Protein AF-A0A7S0LJQ0-F1 (afdb_monomer_lite)

InterPro domains:
  IPR011011 Zinc finger, FYVE/PHD-type [SSF57903] (35-80)
  IPR013083 Zinc finger, RING/FYVE/PHD-type [G3DSA:3.30.40.10] (4-80)
  IPR013178 Histone acetyltransferase Rtt109/CBP [PTHR13808] (17-101)

Structure (mmCIF, N/CA/C/O backbone):
data_AF-A0A7S0LJQ0-F1
#
_entry.id   AF-A0A7S0LJQ0-F1
#
loop_
_atom_site.group_PDB
_atom_site.id
_atom_site.type_symbol
_atom_site.label_atom_id
_atom_site.label_alt_id
_atom_site.label_comp_id
_atom_site.label_asym_id
_atom_site.label_entity_id
_atom_site.label_seq_id
_atom_site.pdbx_PDB_ins_code
_atom_site.Cartn_x
_atom_site.Cartn_y
_atom_site.Cartn_z
_atom_site.occupancy
_atom_site.B_iso_or_equiv
_atom_site.auth_seq_id
_atom_site.auth_comp_id
_atom_site.auth_asym_id
_atom_site.auth_atom_id
_atom_site.pdbx_PDB_model_num
ATOM 1 N N . PRO A 1 1 ? 39.505 23.328 -30.790 1.00 48.50 1 PRO A N 1
ATOM 2 C CA . PRO A 1 1 ? 39.783 23.374 -29.333 1.00 48.50 1 PRO A CA 1
ATOM 3 C C . PRO A 1 1 ? 38.943 22.309 -28.617 1.00 48.50 1 PRO A C 1
ATOM 5 O O . PRO A 1 1 ? 37.723 22.399 -28.617 1.00 48.50 1 PRO A O 1
ATOM 8 N N . ASN A 1 2 ? 39.598 21.246 -28.148 1.00 47.22 2 ASN A N 1
ATOM 9 C CA . ASN A 1 2 ? 38.946 20.075 -27.565 1.00 47.22 2 ASN A CA 1
ATOM 10 C C . ASN A 1 2 ? 38.492 20.388 -26.122 1.00 47.22 2 ASN A C 1
ATOM 12 O O . ASN A 1 2 ? 39.326 20.758 -25.294 1.00 47.22 2 ASN A O 1
ATOM 16 N N . SER A 1 3 ? 37.193 20.251 -25.841 1.00 55.62 3 SER A N 1
ATOM 17 C CA . SER A 1 3 ? 36.565 20.449 -24.524 1.00 55.62 3 SER A CA 1
ATOM 18 C C . SER A 1 3 ? 37.186 19.592 -23.418 1.00 55.62 3 SER A C 1
ATOM 20 O O . SER A 1 3 ? 37.224 20.018 -22.265 1.00 55.62 3 SER A O 1
ATOM 22 N N . ASP A 1 4 ? 37.755 18.440 -23.775 1.00 56.25 4 ASP A N 1
ATOM 23 C CA . ASP A 1 4 ? 38.383 17.517 -22.826 1.00 56.25 4 ASP A CA 1
ATOM 24 C C . ASP A 1 4 ? 39.680 18.082 -22.232 1.00 56.25 4 ASP A C 1
ATOM 26 O O . ASP A 1 4 ? 40.008 17.823 -21.074 1.00 56.25 4 ASP A O 1
ATOM 30 N N . ARG A 1 5 ? 40.406 18.925 -22.984 1.00 55.84 5 ARG A N 1
ATOM 31 C CA . ARG A 1 5 ? 41.613 19.598 -22.472 1.00 55.84 5 ARG A CA 1
ATOM 32 C C . ARG A 1 5 ? 41.286 20.662 -21.433 1.00 55.84 5 ARG A C 1
ATOM 34 O O . ARG A 1 5 ? 42.047 20.828 -20.489 1.00 55.84 5 ARG A O 1
ATOM 41 N N . VAL A 1 6 ? 40.155 21.347 -21.590 1.00 55.03 6 VAL A N 1
ATOM 42 C CA . VAL A 1 6 ? 39.732 22.413 -20.672 1.00 55.03 6 VAL A CA 1
ATOM 43 C C . VAL A 1 6 ? 39.371 21.820 -19.307 1.00 55.03 6 VAL A C 1
ATOM 45 O O . VAL A 1 6 ? 39.799 22.338 -18.282 1.00 55.03 6 VAL A O 1
ATOM 48 N N . LEU A 1 7 ? 38.670 20.681 -19.284 1.00 55.78 7 LEU A N 1
ATOM 49 C CA . LEU A 1 7 ? 38.352 19.958 -18.046 1.00 55.78 7 LEU A CA 1
ATOM 50 C C . LEU A 1 7 ? 39.606 19.404 -17.355 1.00 55.78 7 LEU A C 1
ATOM 52 O O . LEU A 1 7 ? 39.714 19.481 -16.129 1.00 55.78 7 LEU A O 1
ATOM 56 N N . ALA A 1 8 ? 40.576 18.905 -18.129 1.00 54.88 8 ALA A N 1
ATOM 57 C CA . ALA A 1 8 ? 41.853 18.450 -17.586 1.00 54.88 8 ALA A CA 1
ATOM 58 C C . ALA A 1 8 ? 42.649 19.608 -16.952 1.00 54.88 8 ALA A C 1
ATOM 60 O O . ALA A 1 8 ? 43.128 19.482 -15.826 1.00 54.88 8 ALA A O 1
ATOM 61 N N . GLU A 1 9 ? 42.725 20.769 -17.609 1.00 53.22 9 GLU A N 1
ATOM 62 C CA . GLU A 1 9 ? 43.434 21.953 -17.097 1.00 53.22 9 GLU A CA 1
ATOM 63 C C . GLU A 1 9 ? 42.757 22.551 -15.842 1.00 53.22 9 GLU A C 1
ATOM 65 O O . GLU A 1 9 ? 43.445 23.009 -14.925 1.00 53.22 9 GLU A O 1
ATOM 70 N N . MET A 1 10 ? 41.426 22.454 -15.727 1.00 55.66 10 MET A N 1
ATOM 71 C CA . MET A 1 10 ? 40.672 22.873 -14.532 1.00 55.66 10 MET A CA 1
ATOM 72 C C . MET A 1 10 ? 40.907 21.967 -13.314 1.00 55.66 10 MET A C 1
ATOM 74 O O . MET A 1 10 ? 40.793 22.434 -12.180 1.00 55.66 10 MET A O 1
ATOM 78 N N . SER A 1 11 ? 41.279 20.700 -13.526 1.00 54.34 11 SER A N 1
ATOM 79 C CA . SER A 1 11 ? 41.599 19.761 -12.440 1.00 54.34 11 SER A CA 1
ATOM 80 C C . SER A 1 11 ? 42.975 20.005 -11.803 1.00 54.34 11 SER A C 1
ATOM 82 O O . SER A 1 11 ? 43.200 19.630 -10.654 1.00 54.34 11 SER A O 1
ATOM 84 N N . HIS A 1 12 ? 43.883 20.691 -12.508 1.00 52.19 12 HIS A N 1
ATOM 85 C CA . HIS A 1 12 ? 45.266 20.898 -12.067 1.00 52.19 12 HIS A CA 1
ATOM 86 C C . HIS A 1 12 ? 45.565 22.302 -11.509 1.00 52.19 12 HIS A C 1
ATOM 88 O O . HIS A 1 12 ? 46.681 22.530 -11.045 1.00 52.1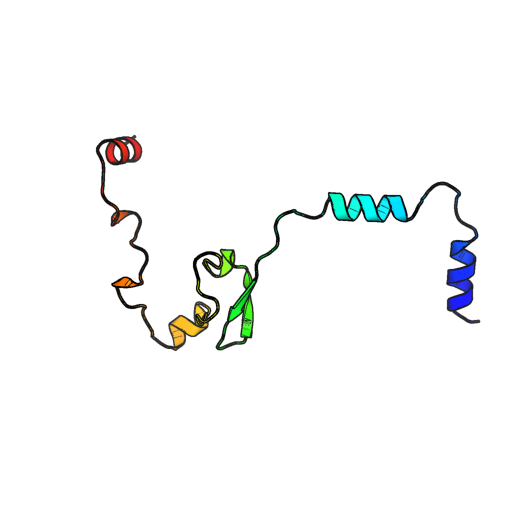9 12 HIS A O 1
ATOM 94 N N . SER A 1 13 ? 44.608 23.243 -11.515 1.00 50.06 13 SER A N 1
ATOM 95 C CA . SER A 1 13 ? 44.871 24.647 -11.133 1.00 50.06 13 SER A CA 1
ATOM 96 C C . SER A 1 13 ? 44.002 25.213 -9.995 1.00 50.06 13 SER A C 1
ATOM 98 O O . SER A 1 13 ? 44.086 26.401 -9.686 1.00 50.06 13 SER A O 1
ATOM 100 N N . VAL A 1 14 ? 43.191 24.407 -9.299 1.00 48.44 14 VAL A N 1
ATOM 101 C CA . VAL A 1 14 ? 42.285 24.930 -8.255 1.00 48.44 14 VAL A CA 1
ATOM 102 C C . VAL A 1 14 ? 42.462 24.218 -6.908 1.00 48.44 14 VAL A C 1
ATOM 104 O O . VAL A 1 14 ? 41.866 23.184 -6.655 1.00 48.44 14 VAL A O 1
ATOM 107 N N . ARG A 1 15 ? 43.208 24.894 -6.019 1.00 48.06 15 ARG A N 1
ATOM 108 C CA . ARG A 1 15 ? 43.136 24.882 -4.536 1.00 48.06 15 ARG A CA 1
ATOM 109 C C . ARG A 1 15 ? 43.517 23.577 -3.795 1.00 48.06 15 ARG A C 1
ATOM 111 O O . ARG A 1 15 ? 42.845 22.562 -3.935 1.00 48.06 15 ARG A O 1
ATOM 118 N N . PRO A 1 16 ? 44.498 23.609 -2.868 1.00 53.75 16 PRO A N 1
ATOM 119 C CA . PRO A 1 16 ? 44.979 22.422 -2.154 1.00 53.75 16 PRO A CA 1
ATOM 120 C C . PRO A 1 16 ? 44.105 21.993 -0.955 1.00 53.75 16 PRO A C 1
ATOM 122 O O . PRO A 1 16 ? 44.642 21.518 0.042 1.00 53.75 16 PRO A O 1
ATOM 125 N N . THR A 1 17 ? 42.777 22.144 -0.990 1.00 56.81 17 THR A N 1
ATOM 126 C CA . THR A 1 17 ? 41.958 21.918 0.225 1.00 56.81 17 THR A CA 1
ATOM 127 C C . THR A 1 17 ? 40.580 21.302 0.028 1.00 56.81 17 THR A C 1
ATOM 129 O O . THR A 1 17 ? 39.772 21.371 0.943 1.00 56.81 17 THR A O 1
ATOM 132 N N . LEU A 1 18 ? 40.285 20.647 -1.095 1.00 57.66 18 LEU A N 1
ATOM 133 C CA . LEU A 1 18 ? 39.027 19.905 -1.237 1.00 57.66 18 LEU A CA 1
ATOM 134 C C . LEU A 1 18 ? 39.302 18.527 -1.839 1.00 57.66 18 LEU A C 1
ATOM 136 O O . LEU A 1 18 ? 39.357 18.355 -3.053 1.00 57.66 18 LEU A O 1
ATOM 140 N N . ARG A 1 19 ? 39.527 17.542 -0.962 1.00 60.16 19 ARG A N 1
ATOM 141 C CA . ARG A 1 19 ? 39.657 16.135 -1.354 1.00 60.16 19 ARG A CA 1
ATOM 142 C C . ARG A 1 19 ? 38.275 15.612 -1.727 1.00 60.16 19 ARG A C 1
ATOM 144 O O . ARG A 1 19 ? 37.353 15.694 -0.920 1.00 60.16 19 ARG A O 1
ATOM 151 N N . ILE A 1 20 ? 38.139 15.085 -2.941 1.00 62.66 20 ILE A N 1
ATOM 152 C CA . ILE A 1 20 ? 36.889 14.505 -3.462 1.00 62.66 20 ILE A CA 1
ATOM 153 C C . ILE A 1 20 ? 36.358 13.420 -2.510 1.00 62.66 20 ILE A C 1
ATOM 155 O O . ILE A 1 20 ? 35.155 13.357 -2.266 1.00 62.66 20 ILE A O 1
ATOM 159 N N . ASP A 1 21 ? 37.261 12.661 -1.885 1.00 60.41 21 ASP A N 1
ATOM 160 C CA . ASP A 1 21 ? 36.949 11.638 -0.881 1.00 60.41 21 ASP A CA 1
ATOM 161 C C . ASP A 1 21 ? 36.075 12.181 0.262 1.00 60.41 21 ASP A C 1
ATOM 163 O O . ASP A 1 21 ? 35.108 11.542 0.671 1.00 60.41 21 ASP A O 1
ATOM 167 N N . SER A 1 22 ? 36.338 13.413 0.715 1.00 59.97 22 SER A N 1
ATOM 168 C CA . SER A 1 22 ? 35.577 14.067 1.787 1.00 59.97 22 SER A CA 1
ATOM 169 C C . SER A 1 22 ? 34.137 14.413 1.383 1.00 59.97 22 SER A C 1
ATOM 171 O O . SER A 1 22 ? 33.267 14.529 2.245 1.00 59.97 22 SER A O 1
ATOM 173 N N . PHE A 1 23 ? 33.861 14.581 0.086 1.00 58.88 23 PHE A N 1
ATOM 174 C CA . PHE A 1 23 ? 32.509 14.832 -0.425 1.00 58.88 23 PHE A CA 1
ATOM 175 C C . PHE A 1 23 ? 31.715 13.539 -0.630 1.00 58.88 23 PHE A C 1
ATOM 177 O O . PHE A 1 23 ? 30.505 13.531 -0.404 1.00 58.88 23 PHE A O 1
ATOM 184 N N . ILE A 1 24 ? 32.384 12.451 -1.023 1.00 60.94 24 ILE A N 1
ATOM 185 C CA . ILE A 1 24 ? 31.759 11.130 -1.183 1.00 60.94 24 ILE A CA 1
ATOM 186 C C . ILE A 1 24 ? 31.341 10.576 0.184 1.00 60.94 24 ILE A C 1
ATOM 188 O O . ILE A 1 24 ? 30.200 10.148 0.345 1.00 60.94 24 ILE A O 1
ATOM 192 N N . GLU A 1 25 ? 32.214 10.668 1.190 1.00 60.50 25 GLU A N 1
ATOM 193 C CA . GLU A 1 25 ? 31.931 10.168 2.541 1.00 60.50 25 GLU A CA 1
ATOM 194 C C . GLU A 1 25 ? 30.747 10.897 3.199 1.00 60.50 25 GLU A C 1
ATOM 196 O O . GLU A 1 25 ? 29.898 10.275 3.838 1.00 60.50 25 GLU A O 1
ATOM 201 N N . LYS A 1 26 ? 30.637 12.217 2.996 1.00 59.44 26 LYS A N 1
ATOM 202 C CA . LYS A 1 26 ? 29.501 13.001 3.494 1.00 59.44 26 LYS A CA 1
ATOM 203 C C . LYS A 1 26 ? 28.182 12.585 2.832 1.00 59.44 26 LYS A C 1
ATOM 205 O O . LYS A 1 26 ? 27.181 12.436 3.521 1.00 59.44 26 LYS A O 1
ATOM 210 N N . LYS A 1 27 ? 28.189 12.351 1.515 1.00 59.75 27 LYS A N 1
ATOM 211 C CA . LYS A 1 27 ? 26.999 11.928 0.760 1.00 59.75 27 LYS A CA 1
ATOM 212 C C . LYS A 1 27 ? 26.481 10.556 1.201 1.00 59.75 27 LYS A C 1
ATOM 214 O O . LYS A 1 27 ? 25.273 10.382 1.298 1.00 59.75 27 LYS A O 1
ATOM 219 N N . GLU A 1 28 ? 27.373 9.600 1.458 1.00 65.19 28 GLU A N 1
ATOM 220 C CA . GLU A 1 28 ? 26.985 8.269 1.950 1.00 65.19 28 GLU A CA 1
ATOM 221 C C . GLU A 1 28 ? 26.508 8.312 3.409 1.00 65.19 28 GLU A C 1
ATOM 223 O O . GLU A 1 28 ? 25.591 7.584 3.767 1.00 65.19 28 GLU A O 1
ATOM 228 N N . ARG A 1 29 ? 27.067 9.195 4.248 1.00 63.78 29 ARG A N 1
ATOM 229 C CA . ARG A 1 29 ? 26.619 9.366 5.641 1.00 63.78 29 ARG A CA 1
ATOM 230 C C . ARG A 1 29 ? 25.240 10.029 5.752 1.00 63.78 29 ARG A C 1
ATOM 232 O O . ARG A 1 29 ? 24.477 9.682 6.644 1.00 63.78 29 ARG A O 1
ATOM 239 N N . ASP A 1 30 ? 24.929 10.955 4.846 1.00 65.06 30 ASP A N 1
ATOM 240 C CA . ASP A 1 30 ? 23.615 11.605 4.743 1.00 65.06 30 ASP A CA 1
ATOM 241 C C . ASP A 1 30 ? 22.609 10.770 3.920 1.00 65.06 30 ASP A C 1
ATOM 243 O O . ASP A 1 30 ? 21.485 11.214 3.670 1.00 65.06 30 ASP A O 1
ATOM 247 N N . ARG A 1 31 ? 22.994 9.565 3.468 1.00 64.19 31 ARG A N 1
ATOM 248 C CA . ARG A 1 31 ? 22.091 8.653 2.767 1.00 64.19 31 ARG A CA 1
ATOM 249 C C . ARG A 1 31 ? 21.044 8.157 3.767 1.00 64.19 31 ARG A C 1
ATOM 251 O O . ARG A 1 31 ? 21.419 7.531 4.757 1.00 64.19 31 ARG A O 1
ATOM 258 N N . PRO A 1 32 ? 19.744 8.404 3.528 1.00 64.50 32 PRO A N 1
ATOM 259 C CA . PRO A 1 32 ? 18.703 7.872 4.389 1.00 64.50 32 PRO A CA 1
ATOM 260 C C . PRO A 1 32 ? 18.851 6.353 4.489 1.00 64.50 32 PRO A C 1
ATOM 262 O O . PRO A 1 32 ? 18.939 5.668 3.471 1.00 64.50 32 PRO A O 1
ATOM 265 N N . GLU A 1 33 ? 18.880 5.838 5.715 1.00 63.38 33 GLU A N 1
ATOM 266 C CA . GLU A 1 33 ? 18.931 4.396 5.995 1.00 63.38 33 GLU A CA 1
ATOM 267 C C . GLU A 1 33 ? 17.644 3.685 5.534 1.00 63.38 33 GLU A C 1
ATOM 269 O O . GLU A 1 33 ? 17.609 2.470 5.351 1.00 63.38 33 GLU A O 1
ATOM 274 N N . TYR A 1 34 ? 16.591 4.465 5.276 1.00 58.00 34 TYR A N 1
ATOM 275 C CA . TYR A 1 34 ? 15.357 4.002 4.669 1.00 58.00 34 TYR A CA 1
ATOM 276 C C . TYR A 1 34 ? 15.606 3.615 3.214 1.00 58.00 34 TYR A C 1
ATOM 278 O O . TYR A 1 34 ? 15.670 4.451 2.311 1.00 58.00 34 TYR A O 1
ATOM 286 N N . VAL A 1 35 ? 15.738 2.313 2.995 1.00 62.06 35 VAL A N 1
ATOM 287 C CA . VAL A 1 35 ? 15.566 1.716 1.679 1.00 62.06 35 VAL A CA 1
ATOM 288 C C . VAL A 1 35 ? 14.114 1.963 1.282 1.00 62.06 35 VAL A C 1
ATOM 290 O O . VAL A 1 35 ? 13.198 1.428 1.906 1.00 62.06 35 VAL A O 1
ATOM 293 N N . ASP A 1 36 ? 13.890 2.808 0.273 1.00 70.56 36 ASP A N 1
ATOM 294 C CA . ASP A 1 36 ? 12.576 2.894 -0.356 1.00 70.56 36 ASP A CA 1
ATOM 295 C C . ASP A 1 36 ? 12.291 1.526 -0.967 1.00 70.56 36 ASP A C 1
ATOM 297 O O . ASP A 1 36 ? 12.845 1.160 -2.003 1.00 70.56 36 ASP A O 1
ATOM 301 N N . ASN A 1 37 ? 11.475 0.735 -0.280 1.00 86.81 37 ASN A N 1
ATOM 302 C CA . ASN A 1 37 ? 11.070 -0.564 -0.769 1.00 86.81 37 ASN A CA 1
ATOM 303 C C . ASN A 1 37 ? 9.972 -0.364 -1.813 1.00 86.81 37 ASN A C 1
ATOM 305 O O . ASN A 1 37 ? 8.939 0.259 -1.543 1.00 86.81 37 ASN A O 1
ATOM 309 N N . TRP A 1 38 ? 10.198 -0.900 -3.008 1.00 91.06 38 TRP A N 1
ATOM 310 C CA . TRP A 1 38 ? 9.281 -0.784 -4.134 1.00 91.06 38 TRP A CA 1
ATOM 311 C C . TRP A 1 38 ? 8.659 -2.132 -4.478 1.00 91.06 38 TRP A C 1
ATOM 313 O O . TRP A 1 38 ? 9.266 -3.185 -4.297 1.00 91.06 38 TRP A O 1
ATOM 323 N N . VAL A 1 39 ? 7.435 -2.091 -4.988 1.00 92.06 39 VAL A N 1
ATOM 324 C CA . VAL A 1 39 ? 6.725 -3.243 -5.543 1.00 92.06 39 VAL A CA 1
ATOM 325 C C . VAL A 1 39 ? 6.155 -2.865 -6.908 1.00 92.06 39 VAL A C 1
ATOM 327 O O . VAL A 1 39 ? 5.682 -1.739 -7.105 1.00 92.06 39 VAL A O 1
ATOM 330 N N . GLN A 1 40 ? 6.221 -3.788 -7.864 1.00 94.62 40 GLN A N 1
ATOM 331 C CA . GLN A 1 40 ? 5.686 -3.599 -9.209 1.00 94.62 40 GLN A CA 1
ATOM 332 C C . GLN A 1 40 ? 4.321 -4.274 -9.338 1.00 94.62 40 GLN A C 1
ATOM 334 O O . GLN A 1 40 ? 4.154 -5.419 -8.942 1.00 94.62 40 GLN A O 1
ATOM 339 N N . CYS A 1 41 ? 3.341 -3.573 -9.911 1.00 93.75 41 CYS A N 1
ATOM 340 C CA . CYS A 1 41 ? 2.041 -4.156 -10.246 1.00 93.75 41 CYS A CA 1
ATOM 341 C C . CYS A 1 41 ? 2.151 -5.141 -11.422 1.00 93.75 41 CYS A C 1
ATOM 343 O O . CYS A 1 41 ? 2.566 -4.730 -12.505 1.00 93.75 41 CYS A O 1
ATOM 345 N N . ASP A 1 42 ? 1.666 -6.372 -11.261 1.00 92.19 42 ASP A N 1
ATOM 346 C CA . ASP A 1 42 ? 1.693 -7.425 -12.293 1.00 92.19 42 ASP A CA 1
ATOM 347 C C . ASP A 1 42 ? 0.753 -7.179 -13.486 1.00 92.19 42 ASP A C 1
ATOM 349 O O . ASP A 1 42 ? 0.780 -7.912 -14.469 1.00 92.19 42 ASP A O 1
ATOM 353 N N . GLU A 1 43 ? -0.111 -6.162 -13.416 1.00 91.94 43 GLU A N 1
ATOM 354 C CA .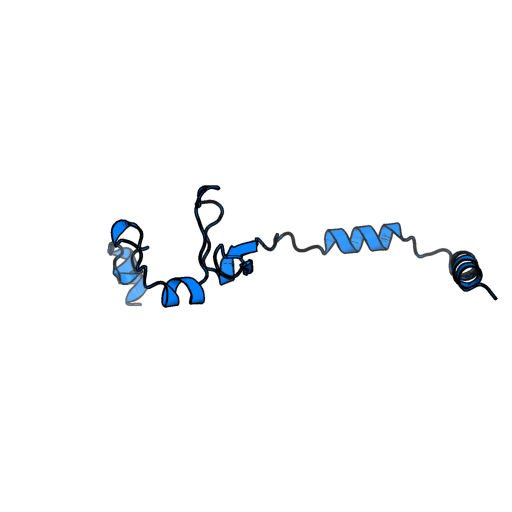 GLU A 1 43 ? -1.046 -5.835 -14.503 1.00 91.94 43 GLU A CA 1
ATOM 355 C C . GLU A 1 43 ? -0.592 -4.620 -15.319 1.00 91.94 43 GLU A C 1
ATOM 357 O O . GLU A 1 43 ? -0.505 -4.670 -16.542 1.00 91.94 43 GLU A O 1
ATOM 362 N N . CYS A 1 44 ? -0.342 -3.490 -14.650 1.00 94.12 44 CYS A N 1
ATOM 363 C CA . CYS A 1 44 ? -0.004 -2.229 -15.316 1.00 94.12 44 CYS A CA 1
ATOM 364 C C . CYS A 1 44 ? 1.486 -1.886 -15.253 1.00 94.12 44 CYS A C 1
ATOM 366 O O . CYS A 1 44 ? 1.885 -0.834 -15.751 1.00 94.12 44 CYS A O 1
ATOM 368 N N . HIS A 1 45 ? 2.294 -2.734 -14.608 1.00 94.75 45 HIS A N 1
ATOM 369 C CA . HIS A 1 45 ? 3.741 -2.579 -14.444 1.00 94.75 45 HIS A CA 1
ATOM 370 C C . HIS A 1 45 ? 4.184 -1.279 -13.759 1.00 94.75 45 HIS A C 1
ATOM 372 O O . HIS A 1 45 ? 5.362 -0.919 -13.811 1.00 94.75 45 HIS A O 1
ATOM 378 N N . HIS A 1 46 ? 3.262 -0.576 -13.094 1.00 95.00 46 HIS A N 1
ATOM 379 C CA . HIS A 1 46 ? 3.573 0.619 -12.323 1.00 95.00 46 HIS A CA 1
ATOM 380 C C . HIS A 1 46 ? 4.270 0.246 -11.013 1.00 95.00 46 HIS A C 1
ATOM 382 O O . HIS A 1 46 ? 3.850 -0.692 -10.332 1.00 95.00 46 HIS A O 1
ATOM 388 N N . TRP A 1 47 ? 5.308 1.003 -10.666 1.00 94.44 47 TRP A N 1
ATOM 389 C CA . TRP A 1 47 ? 6.074 0.834 -9.437 1.00 94.44 47 TRP A CA 1
ATOM 390 C C . TRP A 1 47 ? 5.513 1.730 -8.342 1.00 94.44 47 TRP A C 1
ATOM 392 O O . TRP A 1 47 ? 5.264 2.913 -8.568 1.00 94.44 47 TRP A O 1
ATOM 402 N N . LEU A 1 48 ? 5.315 1.165 -7.156 1.00 93.81 48 LEU A N 1
ATOM 403 C CA . LEU A 1 48 ? 4.828 1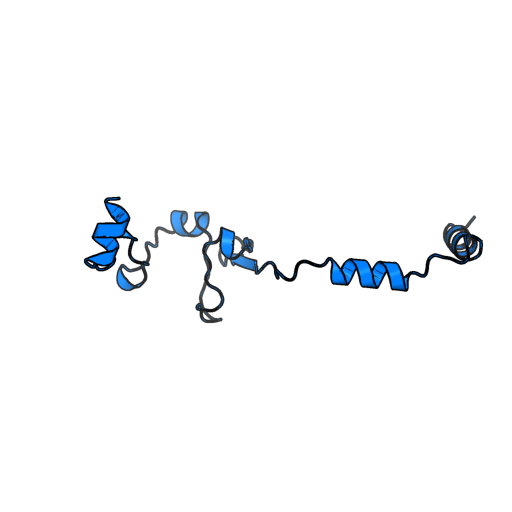.885 -5.986 1.00 93.81 48 LEU A CA 1
ATOM 404 C C . LEU A 1 48 ? 5.728 1.593 -4.789 1.00 93.81 48 LEU A C 1
ATOM 406 O O . LEU A 1 48 ? 6.205 0.469 -4.635 1.00 93.81 48 LEU A O 1
ATOM 410 N N . HIS A 1 49 ? 5.907 2.578 -3.908 1.00 91.50 49 HIS A N 1
ATOM 411 C CA . HIS A 1 49 ? 6.473 2.308 -2.589 1.00 91.50 49 HIS A CA 1
ATOM 412 C C . HIS A 1 49 ? 5.571 1.334 -1.833 1.00 91.50 49 HIS A C 1
ATOM 414 O O . HIS A 1 49 ? 4.343 1.445 -1.910 1.00 91.50 49 HIS A O 1
ATOM 420 N N . TRP A 1 50 ? 6.160 0.447 -1.036 1.00 88.81 50 TRP A N 1
ATOM 421 C CA . TRP A 1 50 ? 5.417 -0.499 -0.203 1.00 88.81 50 TRP A CA 1
ATOM 422 C C . TRP A 1 50 ? 4.369 0.205 0.662 1.00 88.81 50 TRP A C 1
ATOM 424 O O . TRP A 1 50 ? 3.199 -0.172 0.639 1.00 88.81 50 TRP A O 1
ATOM 434 N N . THR A 1 51 ? 4.751 1.297 1.329 1.00 87.50 51 THR A N 1
ATOM 435 C CA . THR A 1 51 ? 3.846 2.100 2.166 1.00 87.50 51 THR A CA 1
ATOM 436 C C . THR A 1 51 ? 2.684 2.691 1.368 1.00 87.50 51 THR A C 1
ATOM 438 O O . THR A 1 51 ? 1.541 2.622 1.808 1.00 87.50 51 THR A O 1
ATOM 441 N N . CYS A 1 52 ? 2.943 3.225 0.170 1.00 89.69 52 CYS A N 1
ATOM 442 C CA . CYS A 1 52 ? 1.898 3.788 -0.691 1.00 89.69 52 CYS A CA 1
ATOM 443 C C . CYS A 1 52 ? 0.958 2.711 -1.251 1.00 89.69 52 CYS A C 1
ATOM 445 O O . CYS A 1 52 ? -0.218 2.971 -1.484 1.00 89.69 52 CYS A O 1
ATOM 447 N N . ALA A 1 53 ? 1.480 1.507 -1.479 1.00 88.88 53 ALA A N 1
ATOM 448 C CA . ALA A 1 53 ? 0.736 0.361 -1.981 1.00 88.88 53 ALA A CA 1
ATOM 449 C C . ALA A 1 53 ? 0.001 -0.434 -0.888 1.00 88.88 53 ALA A C 1
ATOM 451 O O . ALA A 1 53 ? -0.750 -1.354 -1.227 1.00 88.88 53 ALA A O 1
ATOM 452 N N . LEU A 1 54 ? 0.232 -0.107 0.393 1.00 87.62 54 LEU A N 1
ATOM 453 C CA . LEU A 1 54 ? -0.121 -0.938 1.551 1.00 87.62 54 LEU A CA 1
ATOM 454 C C . LEU A 1 54 ? 0.397 -2.383 1.410 1.00 87.62 54 LEU A C 1
ATOM 456 O O . LEU A 1 54 ? -0.259 -3.338 1.818 1.00 87.62 54 LEU A O 1
ATOM 460 N N . TYR A 1 55 ? 1.571 -2.540 0.799 1.00 87.44 55 TYR A N 1
ATOM 461 C CA . TYR A 1 55 ? 2.210 -3.826 0.553 1.00 87.44 55 TYR A CA 1
ATOM 462 C C . TYR A 1 55 ? 3.105 -4.217 1.734 1.00 87.44 55 TYR A C 1
ATOM 464 O O . TYR A 1 55 ? 3.901 -3.411 2.218 1.00 87.44 55 TYR A O 1
ATOM 472 N N . LYS A 1 56 ? 2.970 -5.460 2.203 1.00 84.56 56 LYS A N 1
ATOM 473 C CA . LYS A 1 56 ? 3.719 -6.025 3.334 1.00 84.56 56 LYS A CA 1
ATOM 474 C C . LYS A 1 56 ? 4.760 -7.008 2.813 1.00 84.56 56 LYS A C 1
ATOM 476 O O . LYS A 1 56 ? 4.562 -8.215 2.885 1.00 84.56 56 LYS A O 1
ATOM 481 N N . GLY A 1 57 ? 5.839 -6.489 2.231 1.00 79.94 57 GLY A N 1
ATOM 482 C CA . GLY A 1 57 ? 6.800 -7.328 1.512 1.00 79.94 57 GLY A CA 1
ATOM 483 C C . GLY A 1 57 ? 7.565 -8.331 2.377 1.00 79.94 57 GLY A C 1
ATOM 484 O O . GLY A 1 57 ? 7.964 -9.358 1.853 1.00 79.94 57 GLY A O 1
ATOM 485 N N . GLU A 1 58 ? 7.711 -8.093 3.684 1.00 81.25 58 GLU A N 1
ATOM 486 C CA . GLU A 1 58 ? 8.306 -9.076 4.609 1.00 81.25 58 GLU A CA 1
ATOM 487 C C . GLU A 1 58 ? 7.401 -10.298 4.839 1.00 81.25 58 GLU A C 1
ATOM 489 O O . GLU A 1 58 ? 7.898 -11.408 5.004 1.00 81.25 58 GLU A O 1
ATOM 494 N N . ASP A 1 59 ? 6.078 -10.104 4.809 1.00 77.44 59 ASP A N 1
ATOM 495 C CA . ASP A 1 59 ? 5.079 -11.150 5.068 1.00 77.44 59 ASP A CA 1
ATOM 496 C C . ASP A 1 59 ? 4.547 -11.802 3.779 1.00 77.44 59 ASP A C 1
ATOM 498 O O . ASP A 1 59 ? 3.777 -12.763 3.832 1.00 77.44 59 ASP A O 1
ATOM 502 N N . THR A 1 60 ? 4.900 -11.256 2.611 1.00 77.75 60 THR A N 1
ATOM 503 C CA . THR A 1 60 ? 4.370 -11.704 1.319 1.00 77.75 60 THR A CA 1
ATOM 504 C C . THR A 1 60 ? 5.337 -12.700 0.671 1.00 77.75 60 THR A C 1
ATOM 506 O O . THR A 1 60 ? 6.481 -12.329 0.412 1.00 77.75 60 THR A O 1
ATOM 509 N N . PRO A 1 61 ? 4.906 -13.942 0.374 1.00 83.38 61 PRO A N 1
ATOM 510 C CA . PRO A 1 61 ? 5.717 -14.902 -0.373 1.00 83.38 61 PRO A CA 1
ATOM 511 C C . PRO A 1 61 ? 6.200 -14.343 -1.720 1.00 83.38 61 PRO A C 1
ATOM 513 O O . PRO A 1 61 ? 5.466 -13.614 -2.388 1.00 83.38 61 PRO A O 1
ATOM 516 N N . GLU A 1 62 ? 7.410 -14.715 -2.146 1.00 76.12 62 GLU A N 1
ATOM 517 C CA . GLU A 1 62 ? 8.022 -14.218 -3.393 1.00 76.12 62 GLU A CA 1
ATOM 518 C C . GLU A 1 62 ? 7.211 -14.547 -4.662 1.00 76.12 62 GLU A C 1
ATOM 520 O O . GLU A 1 62 ? 7.358 -13.880 -5.682 1.00 76.12 62 GLU A O 1
ATOM 525 N N . ASP A 1 63 ? 6.346 -15.561 -4.613 1.00 81.00 63 ASP A N 1
ATOM 526 C CA . ASP A 1 63 ? 5.496 -16.023 -5.714 1.00 81.00 63 ASP A CA 1
ATOM 527 C C . ASP A 1 63 ? 4.091 -15.393 -5.726 1.00 81.00 63 ASP A C 1
ATOM 529 O O . ASP A 1 63 ? 3.246 -15.745 -6.555 1.00 81.00 63 ASP A O 1
ATOM 533 N N . CYS A 1 64 ? 3.818 -14.446 -4.826 1.00 83.06 64 CYS A N 1
ATOM 534 C CA . CYS A 1 64 ? 2.534 -13.760 -4.779 1.00 83.06 64 CYS A CA 1
ATOM 535 C C . CYS A 1 64 ? 2.444 -12.623 -5.802 1.00 83.06 64 CYS A C 1
ATOM 537 O O . CYS A 1 64 ? 3.298 -11.744 -5.871 1.00 83.06 64 CYS A O 1
ATOM 539 N N . LEU A 1 65 ? 1.333 -12.593 -6.542 1.00 87.56 65 LEU A N 1
ATOM 540 C CA . LEU A 1 65 ? 1.019 -11.501 -7.463 1.00 87.56 65 LEU A CA 1
ATOM 541 C C . LEU A 1 65 ? 0.539 -10.262 -6.697 1.00 87.56 65 LEU A C 1
ATOM 543 O O . LEU A 1 65 ? -0.366 -10.344 -5.860 1.00 87.56 65 LEU A O 1
ATOM 547 N N . PHE A 1 66 ? 1.065 -9.095 -7.054 1.00 89.69 66 PHE A N 1
ATOM 548 C CA . PHE A 1 66 ? 0.632 -7.800 -6.551 1.00 89.69 66 PHE A CA 1
ATOM 549 C C . PHE A 1 66 ? -0.123 -7.010 -7.628 1.00 89.69 66 PHE A C 1
ATOM 551 O O . PHE A 1 66 ? 0.380 -6.691 -8.704 1.00 89.69 66 PHE A O 1
ATOM 558 N N . PHE A 1 67 ? -1.344 -6.589 -7.298 1.00 90.81 67 PHE A N 1
ATOM 559 C CA . PHE A 1 67 ? -2.138 -5.689 -8.134 1.00 90.81 67 PHE A CA 1
ATOM 560 C C . PHE A 1 67 ? -2.358 -4.366 -7.408 1.00 90.81 67 PHE A C 1
ATOM 562 O O . PHE A 1 67 ? -2.841 -4.361 -6.273 1.00 90.81 67 PHE A O 1
ATOM 569 N N . CYS A 1 68 ? -2.065 -3.238 -8.062 1.00 91.50 68 CYS A N 1
ATOM 570 C CA . CYS A 1 68 ? -2.341 -1.914 -7.505 1.00 91.50 68 CYS A CA 1
ATOM 571 C C . CYS A 1 68 ? -3.853 -1.674 -7.358 1.00 91.50 68 CYS A C 1
ATOM 573 O O . CYS A 1 68 ? -4.668 -2.335 -8.004 1.00 91.50 68 CYS A O 1
ATOM 575 N N . GLU A 1 69 ? -4.243 -0.697 -6.540 1.00 89.06 69 GLU A N 1
ATOM 576 C CA . GLU A 1 69 ? -5.652 -0.405 -6.240 1.00 89.06 69 GLU A CA 1
ATOM 577 C C . GLU A 1 69 ? -6.520 -0.243 -7.498 1.00 89.06 69 GLU A C 1
ATOM 579 O O . GLU A 1 69 ? -7.573 -0.867 -7.606 1.00 89.06 69 GLU A O 1
ATOM 584 N N . LYS A 1 70 ? -6.037 0.503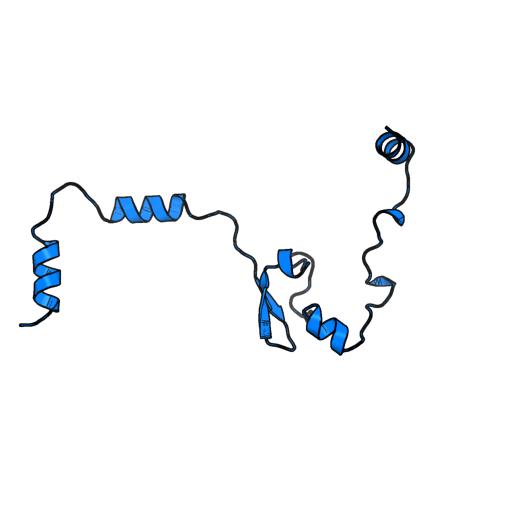 -8.500 1.00 90.12 70 LYS A N 1
ATOM 585 C CA . LYS A 1 70 ? -6.749 0.705 -9.773 1.00 90.12 70 LYS A CA 1
ATOM 586 C C . LYS A 1 70 ? -7.005 -0.616 -10.508 1.00 90.12 70 LYS A C 1
ATOM 588 O O . LYS A 1 70 ? -8.109 -0.837 -11.001 1.00 90.12 70 LYS A O 1
ATOM 593 N N . CYS A 1 71 ? -6.002 -1.494 -10.555 1.00 90.44 71 CYS A N 1
ATOM 594 C CA . CYS A 1 71 ? -6.093 -2.802 -11.208 1.00 90.44 71 CYS A CA 1
ATOM 595 C C . CYS A 1 71 ? -6.928 -3.812 -10.403 1.00 90.44 71 CYS A C 1
ATOM 597 O O . CYS A 1 71 ? -7.565 -4.682 -10.994 1.00 90.44 71 CYS A O 1
ATOM 599 N N . ARG A 1 72 ? -6.974 -3.702 -9.066 1.00 87.38 72 ARG A N 1
ATOM 600 C CA . ARG A 1 72 ? -7.876 -4.509 -8.223 1.00 87.38 72 ARG A CA 1
ATOM 601 C C . ARG A 1 72 ? -9.335 -4.121 -8.439 1.00 87.38 72 ARG A C 1
ATOM 603 O O . ARG A 1 72 ? -10.174 -4.997 -8.641 1.00 87.38 72 ARG A O 1
ATOM 610 N N . SER A 1 73 ? -9.620 -2.820 -8.459 1.00 85.19 73 SER A N 1
ATOM 611 C CA . SER A 1 73 ? -10.972 -2.290 -8.650 1.00 85.19 73 SER A CA 1
ATOM 612 C C . SER A 1 73 ? -11.536 -2.604 -10.037 1.00 85.19 73 SER A C 1
ATOM 614 O O . SER A 1 73 ? -12.710 -2.943 -10.149 1.00 85.19 73 SER A O 1
ATOM 616 N N . SER A 1 74 ? -10.713 -2.565 -11.093 1.00 84.56 74 SER A N 1
ATOM 617 C CA . SER A 1 74 ? -11.158 -2.918 -12.451 1.00 84.56 74 SER A CA 1
ATOM 618 C C . SER A 1 74 ? -11.419 -4.416 -12.639 1.00 84.56 74 SER A C 1
ATOM 620 O O . SER A 1 74 ? -12.249 -4.794 -13.463 1.00 84.56 74 SER A O 1
ATOM 622 N N . ARG A 1 75 ? -10.733 -5.275 -11.875 1.00 71.94 75 ARG A N 1
ATOM 623 C CA . ARG A 1 75 ? -10.873 -6.737 -11.953 1.00 71.94 75 ARG A CA 1
ATOM 624 C C . ARG A 1 75 ? -11.962 -7.314 -11.051 1.00 71.94 75 ARG A C 1
ATOM 626 O O . ARG A 1 75 ? -12.206 -8.514 -11.128 1.00 71.94 75 ARG A O 1
ATOM 633 N N . GLY A 1 76 ? -12.596 -6.505 -10.199 1.00 61.94 76 GLY A N 1
ATOM 634 C CA . GLY A 1 76 ? -13.708 -6.940 -9.345 1.00 61.94 76 GLY A CA 1
ATOM 635 C C . GLY A 1 76 ? -13.381 -8.116 -8.417 1.00 61.94 76 GLY A C 1
ATOM 636 O O . GLY A 1 76 ? -14.290 -8.798 -7.949 1.00 61.94 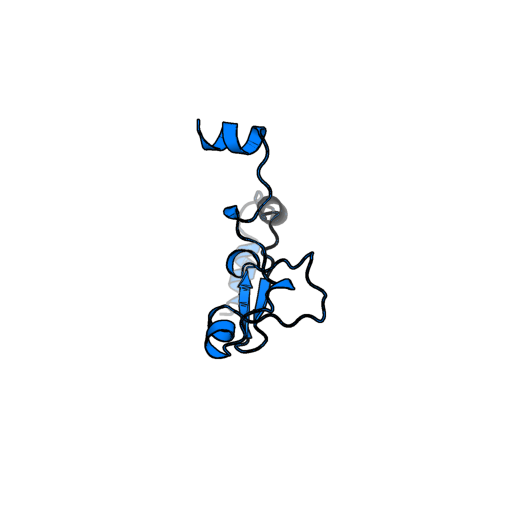76 GLY A O 1
ATOM 637 N N . LYS A 1 77 ? -12.098 -8.387 -8.147 1.00 62.09 77 LYS A N 1
ATOM 638 C CA . LYS A 1 77 ? -11.691 -9.450 -7.225 1.00 62.09 77 LYS A CA 1
ATOM 639 C C . LYS A 1 77 ? -11.653 -8.861 -5.824 1.00 62.09 77 LYS A C 1
ATOM 641 O O . LYS A 1 77 ? -10.610 -8.390 -5.377 1.00 62.09 77 LYS A O 1
ATOM 646 N N . GLN A 1 78 ? -12.799 -8.845 -5.145 1.00 66.44 78 GLN A N 1
ATOM 647 C CA . GLN A 1 78 ? -12.760 -8.713 -3.693 1.00 66.44 78 GLN A CA 1
ATOM 648 C C . GLN A 1 78 ? -11.976 -9.900 -3.137 1.00 66.44 78 GLN A C 1
ATOM 650 O O . GLN A 1 78 ? -12.177 -11.039 -3.563 1.00 66.44 78 GLN A O 1
ATOM 655 N N . LEU A 1 79 ? -11.046 -9.615 -2.227 1.00 66.62 79 LEU A N 1
ATOM 656 C CA . LEU A 1 79 ? -10.330 -10.667 -1.520 1.00 66.62 79 LEU A CA 1
ATOM 657 C C . LEU A 1 79 ? -11.354 -11.540 -0.775 1.00 66.62 79 LEU A C 1
ATOM 659 O O . LEU A 1 79 ? -12.303 -10.982 -0.209 1.00 66.62 79 LEU A O 1
ATOM 663 N N . PRO A 1 80 ? -11.176 -12.874 -0.757 1.00 75.19 80 PRO A N 1
ATOM 664 C CA . PRO A 1 80 ? -11.894 -13.758 0.155 1.00 75.19 80 PRO A CA 1
ATOM 665 C C . PRO A 1 80 ? -11.891 -13.187 1.572 1.00 75.19 80 PRO A C 1
ATOM 667 O O . PRO A 1 80 ? -10.908 -12.567 1.985 1.00 75.19 80 PRO A O 1
ATOM 670 N N . LYS A 1 81 ? -12.983 -13.375 2.316 1.00 75.25 81 LYS A N 1
ATOM 671 C CA . LYS A 1 81 ? -13.167 -12.754 3.637 1.00 75.25 81 LYS A CA 1
ATOM 672 C C . LYS A 1 81 ? -12.072 -13.173 4.624 1.00 75.25 81 LYS A C 1
ATOM 674 O O . LYS A 1 81 ? -11.702 -12.394 5.490 1.00 75.25 81 LYS A O 1
ATOM 679 N N . GLU A 1 82 ? -11.522 -14.369 4.446 1.00 75.69 82 GLU A N 1
ATOM 680 C CA . GLU A 1 82 ? -10.421 -14.938 5.223 1.00 75.69 82 GLU A CA 1
ATOM 681 C C . GLU A 1 82 ? -9.084 -14.217 4.994 1.00 75.69 82 GLU A C 1
ATOM 683 O O . GLU A 1 82 ? -8.224 -14.232 5.867 1.00 75.69 82 GLU A O 1
ATOM 688 N N . LEU A 1 83 ? -8.903 -13.587 3.828 1.00 71.81 83 LEU A N 1
ATOM 689 C CA . LEU A 1 83 ? -7.694 -12.840 3.462 1.00 71.81 83 LEU A CA 1
ATOM 690 C C . LEU A 1 83 ? -7.834 -11.333 3.714 1.00 71.81 83 LEU A C 1
ATOM 692 O O . LEU A 1 83 ? -6.908 -10.568 3.442 1.00 71.81 83 LEU A O 1
ATOM 696 N N . GLN A 1 84 ? -8.994 -10.882 4.195 1.00 76.06 84 GLN A N 1
ATOM 697 C CA . GLN A 1 84 ? -9.201 -9.487 4.558 1.00 76.06 84 GLN A CA 1
ATOM 698 C C . GLN A 1 84 ? -8.671 -9.241 5.970 1.00 76.06 84 GLN A C 1
ATOM 700 O O . GLN A 1 84 ? -9.029 -9.940 6.916 1.00 76.06 84 GLN A O 1
ATOM 705 N N . VAL A 1 85 ? -7.836 -8.213 6.117 1.00 77.44 85 VAL A N 1
ATOM 706 C CA . VAL A 1 85 ? -7.414 -7.733 7.437 1.00 77.44 85 VAL A CA 1
ATOM 707 C C . VAL A 1 85 ? -8.660 -7.210 8.168 1.00 77.44 85 VAL A C 1
ATOM 709 O O . VAL A 1 85 ? -9.384 -6.394 7.587 1.00 77.44 85 VAL A O 1
ATOM 712 N N . PRO A 1 86 ? -8.950 -7.668 9.402 1.00 82.81 86 PRO A N 1
ATOM 713 C CA . PRO A 1 86 ? -10.095 -7.179 10.159 1.00 82.81 86 PRO A CA 1
ATOM 714 C C . PRO A 1 86 ? -9.967 -5.673 10.403 1.00 82.81 86 PRO A C 1
ATOM 716 O O . PRO A 1 86 ? -8.865 -5.151 10.583 1.00 82.81 86 PRO A O 1
ATOM 719 N N . SER A 1 87 ? -11.101 -4.970 10.408 1.00 86.81 87 SER A N 1
ATOM 720 C CA . SER A 1 87 ? -11.111 -3.555 10.773 1.00 86.81 87 SER A CA 1
ATOM 721 C C . SER A 1 87 ? -10.744 -3.384 12.250 1.00 86.81 87 SER A C 1
ATOM 723 O O . SER A 1 87 ? -10.844 -4.328 13.037 1.00 86.81 87 SER A O 1
ATOM 725 N N . ALA A 1 88 ? -10.319 -2.180 12.635 1.00 87.25 88 ALA A N 1
ATOM 726 C CA . ALA A 1 88 ? -9.920 -1.900 14.013 1.00 87.25 88 ALA A CA 1
ATOM 727 C C . ALA A 1 88 ? -11.056 -2.191 15.013 1.00 87.25 88 ALA A C 1
ATOM 729 O O . ALA A 1 88 ? -10.800 -2.677 16.110 1.00 87.25 88 ALA A O 1
ATOM 730 N N . GLU A 1 89 ? -12.304 -1.962 14.606 1.00 87.75 89 GLU A N 1
ATOM 731 C CA . GLU A 1 89 ? -13.517 -2.202 15.395 1.00 87.75 89 GLU A CA 1
ATOM 732 C C . GLU A 1 89 ? -13.861 -3.692 15.528 1.00 87.75 89 GLU A C 1
ATOM 734 O O . GLU A 1 89 ? -14.592 -4.083 16.431 1.00 87.75 89 GLU A O 1
ATOM 739 N N . ALA A 1 90 ? -13.364 -4.535 14.621 1.00 86.94 90 ALA A N 1
ATOM 740 C CA . ALA A 1 90 ? -13.602 -5.976 14.652 1.00 86.94 90 ALA A CA 1
ATOM 741 C C . ALA A 1 90 ? -12.620 -6.724 15.571 1.00 86.94 90 ALA A C 1
ATOM 743 O O . ALA A 1 90 ? -12.747 -7.938 15.752 1.00 86.94 90 ALA A O 1
ATOM 744 N N . LEU A 1 91 ? -11.624 -6.027 16.125 1.00 88.56 91 LEU A N 1
ATOM 745 C CA . LEU A 1 91 ? -10.676 -6.596 17.076 1.00 88.56 91 LEU A CA 1
ATOM 746 C C . LEU A 1 91 ? -11.336 -6.792 18.446 1.00 88.56 91 LEU A C 1
ATOM 748 O O . LEU A 1 91 ? -12.251 -6.070 18.829 1.00 88.56 91 LEU A O 1
ATOM 752 N N . ALA A 1 92 ? -10.863 -7.787 19.199 1.00 90.19 92 ALA A N 1
ATOM 753 C CA . ALA A 1 92 ? -11.415 -8.090 20.513 1.00 90.19 92 ALA A CA 1
ATOM 754 C C . ALA A 1 92 ? -11.209 -6.921 21.489 1.00 90.19 92 ALA A C 1
ATOM 756 O O . ALA A 1 92 ? -10.079 -6.486 21.725 1.00 90.19 92 ALA A O 1
ATOM 757 N N . GLU A 1 93 ? -12.300 -6.455 22.093 1.00 90.12 93 GLU A N 1
ATOM 758 C CA . GLU A 1 93 ? -12.243 -5.424 23.122 1.00 90.12 93 GLU A CA 1
ATOM 759 C C . GLU A 1 93 ? -11.804 -5.999 24.471 1.00 90.12 93 GLU A C 1
ATOM 761 O O . GLU A 1 93 ? -12.164 -7.104 24.881 1.00 90.12 93 GLU A O 1
ATOM 766 N N . THR A 1 94 ? -11.020 -5.205 25.188 1.00 92.81 94 THR A N 1
ATOM 767 C 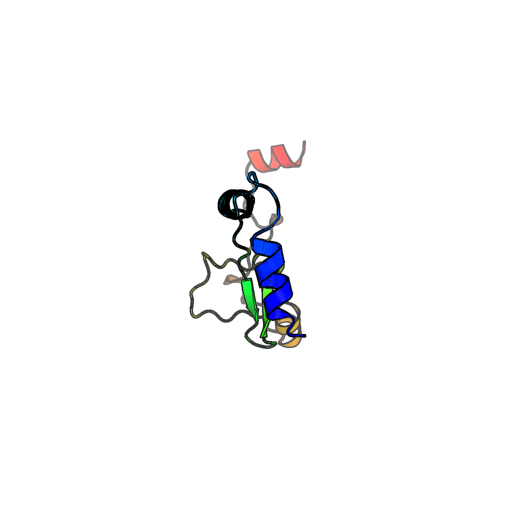CA . THR A 1 94 ? -10.572 -5.475 26.548 1.00 92.81 94 THR A CA 1
ATOM 768 C C . THR A 1 94 ? -11.000 -4.336 27.457 1.00 92.81 94 THR A C 1
ATOM 770 O O . THR A 1 94 ? -11.166 -3.200 27.023 1.00 92.81 94 THR A O 1
ATOM 773 N N . VAL A 1 95 ? -11.085 -4.610 28.759 1.00 93.25 95 VAL A N 1
ATOM 774 C CA . VAL A 1 95 ? -11.387 -3.575 29.761 1.00 93.25 95 VAL A CA 1
ATOM 775 C C . VAL A 1 95 ? -10.438 -2.375 29.630 1.00 93.25 95 VAL A C 1
ATOM 777 O O . VAL A 1 95 ? -10.858 -1.232 29.793 1.00 93.25 95 VAL A O 1
ATOM 780 N N . LEU A 1 96 ? -9.166 -2.627 29.295 1.00 92.44 96 LEU A N 1
ATOM 781 C CA . LEU A 1 96 ? -8.187 -1.570 29.061 1.00 92.44 96 LEU A CA 1
ATOM 782 C C . LEU A 1 96 ? -8.480 -0.782 27.778 1.00 92.44 96 LEU A C 1
ATOM 784 O O . LEU A 1 96 ? -8.433 0.444 27.815 1.00 92.44 96 LEU A O 1
ATOM 788 N N . SER A 1 97 ? -8.792 -1.450 26.661 1.00 91.94 97 SER A N 1
ATOM 789 C CA . SER A 1 97 ? -9.083 -0.749 25.403 1.00 91.94 97 SER A CA 1
ATOM 790 C C . SER A 1 97 ? -10.311 0.145 25.531 1.00 91.94 97 SER A C 1
ATOM 792 O O . SER A 1 97 ? -10.256 1.287 25.089 1.00 91.94 97 SER A O 1
ATOM 794 N N . THR A 1 98 ? -11.365 -0.316 26.212 1.00 91.75 98 THR A N 1
ATOM 795 C CA . THR A 1 98 ? -12.561 0.497 26.473 1.00 91.75 98 THR A CA 1
ATOM 796 C C . THR A 1 98 ? -12.209 1.742 27.290 1.00 91.75 98 THR A C 1
ATOM 798 O O . THR A 1 98 ? -12.566 2.853 26.914 1.00 91.75 98 THR A O 1
ATOM 801 N N . LYS A 1 99 ? -11.415 1.591 28.362 1.00 94.25 99 LYS A N 1
ATOM 802 C CA . LYS A 1 99 ? -10.993 2.729 29.195 1.00 94.25 99 LYS A CA 1
ATOM 803 C C . LYS A 1 99 ? -10.142 3.752 28.446 1.00 94.25 99 LYS A C 1
ATOM 805 O O . LYS A 1 99 ? -10.274 4.939 28.707 1.00 94.25 99 LYS A O 1
ATOM 810 N N . LEU A 1 100 ? -9.288 3.308 27.526 1.00 92.69 100 LEU A N 1
ATOM 811 C CA . LEU A 1 100 ? -8.473 4.206 26.704 1.00 92.69 100 LEU A CA 1
ATOM 812 C C . LEU A 1 100 ? -9.284 4.915 25.609 1.00 92.69 100 LEU A C 1
ATOM 814 O O . LEU A 1 100 ? -8.918 6.017 25.213 1.00 92.69 100 LEU A O 1
ATOM 818 N N . GLN A 1 101 ? -10.355 4.294 25.111 1.00 89.81 101 GLN A N 1
ATOM 819 C CA . GLN A 1 101 ? -11.227 4.879 24.089 1.00 89.81 101 GLN A CA 1
ATOM 820 C C . GLN A 1 101 ? -12.210 5.911 24.662 1.00 89.81 101 GLN A C 1
ATOM 822 O O . GLN A 1 101 ? -12.531 6.877 23.976 1.00 89.81 101 GLN A O 1
ATOM 827 N N . GLU A 1 102 ? -12.685 5.715 25.896 1.00 87.94 102 GLU A N 1
ATOM 828 C CA . GLU A 1 102 ? -13.691 6.582 26.534 1.00 87.94 102 GLU A CA 1
ATOM 829 C C . GLU A 1 102 ? -13.121 7.887 27.125 1.00 87.94 102 GLU A C 1
ATOM 831 O O . GLU A 1 102 ? -13.861 8.869 27.192 1.00 87.94 102 GLU A O 1
ATOM 836 N N . GLY A 1 103 ? -11.828 7.923 27.484 1.00 63.31 103 GLY A N 1
ATOM 837 C CA . GLY A 1 103 ? -11.157 9.101 28.060 1.00 63.31 103 GLY A CA 1
ATOM 838 C C . GLY A 1 103 ? -11.342 9.253 29.566 1.00 63.31 103 GLY A C 1
ATOM 839 O O . GLY A 1 103 ? -12.456 9.613 30.003 1.00 63.31 103 GLY A O 1
#

Sequence (103 aa):
PNSDRVLAEMSHSVRPTLRIDSFIEKKERDRPEYVDNWVQCDECHHWLHWTCALYKGEDTPEDCLFFCEKCRSSRGKQLPKELQVPSAEALAETVLSTKLQEG

pLDDT: mean 75.7, std 15.19, range [47.22, 95.0]

Radius of gyration: 26.31 Å; chains: 1; bounding box: 59×41×59 Å

Secondary structure (DSSP, 8-state):
--HHHHHHHHHSSS-TT--HHHHHHHHHHTS-S----EEE-TTT--EEEHHHHT--TTTS-TT-----HHHHHHHT----GGGSPPPGGGSPP-HHHHHHHH-

Organism: NCBI:txid221442

Foldseek 3Di:
DDPVVVVVVVVPPDDPPDDVVVVVVVVVVPPPPDDQDWDAAPPPRDIDGCVRQVHDVVPDDPPDHDHGPVRCVVVVDDDDPVPDDDDPVPDDDDPVNVVVVVD